Protein AF-A0A7X6A882-F1 (afdb_monomer)

Mean predicted aligned error: 4.43 Å

Radius of gyration: 14.75 Å; Cα contacts (8 Å, |Δi|>4): 75; chains: 1; bounding box: 36×17×43 Å

Secondary structure (DSSP, 8-state):
-HHHHHHHHHHHHHSTT-HHHHHHHHHHHHHHHHHHHHHHTGGGSS-TTHHHHHHHHHHHHHHHHHHHHHT--PPP---

pLDDT: mean 92.42, std 10.25, range [55.75, 98.75]

Structure (mmCIF, N/CA/C/O backbone):
data_AF-A0A7X6A882-F1
#
_entry.id   AF-A0A7X6A882-F1
#
loop_
_atom_site.group_PDB
_atom_site.id
_atom_site.type_symbol
_atom_site.label_atom_id
_atom_site.label_alt_id
_atom_site.label_comp_id
_atom_site.label_asym_id
_atom_site.label_entity_id
_atom_site.label_seq_id
_atom_site.pdbx_PDB_ins_code
_atom_site.Cartn_x
_atom_site.Cartn_y
_atom_site.Cartn_z
_atom_site.occupancy
_atom_site.B_iso_or_equiv
_atom_site.auth_seq_id
_atom_site.auth_comp_id
_atom_site.auth_asym_id
_atom_site.auth_atom_id
_atom_site.pdbx_PDB_model_num
ATOM 1 N N . PHE A 1 1 ? 7.826 -6.573 -1.146 1.00 77.88 1 PHE A N 1
ATOM 2 C CA . PHE A 1 1 ? 7.165 -7.490 -0.187 1.00 77.88 1 PHE A CA 1
ATOM 3 C C . PHE A 1 1 ? 7.258 -7.031 1.268 1.00 77.88 1 PHE A C 1
ATOM 5 O O . PHE A 1 1 ? 6.217 -6.702 1.819 1.00 77.88 1 PHE A O 1
ATOM 12 N N . GLN A 1 2 ? 8.446 -6.943 1.888 1.00 97.50 2 GLN A N 1
ATOM 13 C CA . GLN A 1 2 ? 8.555 -6.623 3.327 1.00 97.50 2 GLN A CA 1
ATOM 14 C C . GLN A 1 2 ? 7.953 -5.269 3.722 1.00 97.50 2 GLN A C 1
ATOM 16 O O . GLN A 1 2 ? 7.246 -5.188 4.719 1.00 97.50 2 GLN A O 1
ATOM 21 N N . ILE A 1 3 ? 8.156 -4.228 2.906 1.00 98.00 3 ILE A N 1
ATOM 22 C CA . ILE A 1 3 ? 7.581 -2.901 3.170 1.00 98.00 3 ILE A CA 1
ATOM 23 C C . ILE A 1 3 ? 6.049 -2.967 3.231 1.00 98.00 3 ILE A C 1
ATOM 25 O O . ILE A 1 3 ? 5.464 -2.464 4.177 1.00 98.00 3 ILE A O 1
ATOM 29 N N . GLY A 1 4 ? 5.397 -3.654 2.288 1.00 98.25 4 GLY A N 1
ATOM 30 C CA . GLY A 1 4 ? 3.938 -3.796 2.297 1.00 98.25 4 GLY A CA 1
ATOM 31 C C . GLY A 1 4 ? 3.404 -4.578 3.498 1.00 98.25 4 GLY A C 1
ATOM 32 O O . GLY A 1 4 ? 2.400 -4.182 4.083 1.00 98.25 4 GLY A O 1
ATOM 33 N N . ILE A 1 5 ? 4.099 -5.647 3.907 1.00 98.12 5 ILE A N 1
ATOM 34 C CA . ILE A 1 5 ? 3.762 -6.398 5.129 1.00 98.12 5 ILE A CA 1
ATOM 35 C C . ILE A 1 5 ? 3.903 -5.488 6.355 1.00 98.12 5 ILE A C 1
ATOM 37 O O . ILE A 1 5 ? 2.993 -5.418 7.177 1.00 98.12 5 ILE A O 1
ATOM 41 N N . GLY A 1 6 ? 5.008 -4.745 6.451 1.00 98.44 6 GLY A N 1
ATOM 42 C CA . GLY A 1 6 ? 5.237 -3.770 7.516 1.00 98.44 6 GLY A CA 1
ATOM 43 C C . GLY A 1 6 ? 4.148 -2.697 7.567 1.00 98.44 6 GLY A C 1
ATOM 44 O O . GLY A 1 6 ? 3.609 -2.429 8.637 1.00 98.44 6 GLY A O 1
ATOM 45 N N . THR A 1 7 ? 3.753 -2.144 6.419 1.00 98.56 7 THR A N 1
ATOM 46 C CA . THR A 1 7 ? 2.657 -1.171 6.332 1.00 98.56 7 THR A CA 1
ATOM 47 C C . THR A 1 7 ? 1.330 -1.769 6.789 1.00 98.56 7 THR A C 1
ATOM 49 O O . THR A 1 7 ? 0.633 -1.136 7.578 1.00 98.56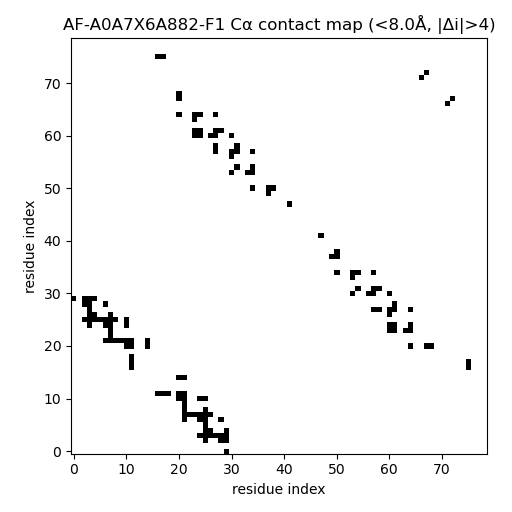 7 THR A O 1
ATOM 52 N N . ALA A 1 8 ? 0.994 -2.994 6.366 1.00 98.44 8 ALA A N 1
ATOM 53 C CA . ALA A 1 8 ? -0.215 -3.674 6.832 1.00 98.44 8 ALA A CA 1
ATOM 54 C C . ALA A 1 8 ? -0.215 -3.846 8.358 1.00 98.44 8 ALA A C 1
ATOM 56 O O . ALA A 1 8 ? -1.221 -3.570 9.006 1.00 98.44 8 ALA A O 1
ATOM 57 N N . LEU A 1 9 ? 0.917 -4.252 8.942 1.00 98.19 9 LEU A N 1
ATOM 58 C CA . LEU A 1 9 ? 1.052 -4.407 10.392 1.00 98.19 9 LEU A CA 1
ATOM 59 C C . LEU A 1 9 ? 0.884 -3.072 11.123 1.00 98.19 9 LEU A C 1
ATOM 61 O O . LEU A 1 9 ? 0.100 -2.989 12.064 1.00 98.19 9 LEU A O 1
ATOM 65 N N . VAL A 1 10 ? 1.558 -2.012 10.671 1.00 98.38 10 VAL A N 1
ATOM 66 C CA . VAL A 1 10 ? 1.417 -0.670 11.258 1.00 98.38 10 VAL A CA 1
ATOM 67 C C . VAL A 1 10 ? -0.035 -0.197 11.181 1.00 98.38 10 VAL A C 1
ATOM 69 O O . VAL A 1 10 ? -0.580 0.290 12.169 1.00 98.38 10 VAL A O 1
ATOM 72 N N . PHE A 1 11 ? -0.701 -0.387 10.044 1.00 97.44 11 PHE A N 1
ATOM 73 C CA . PHE A 1 11 ? -2.093 0.026 9.873 1.00 97.44 11 PHE A CA 1
ATOM 74 C C . PHE A 1 11 ? -3.059 -0.799 10.725 1.00 97.44 11 PHE A C 1
ATOM 76 O O . PHE A 1 11 ? -4.004 -0.234 11.269 1.00 97.44 11 PHE A O 1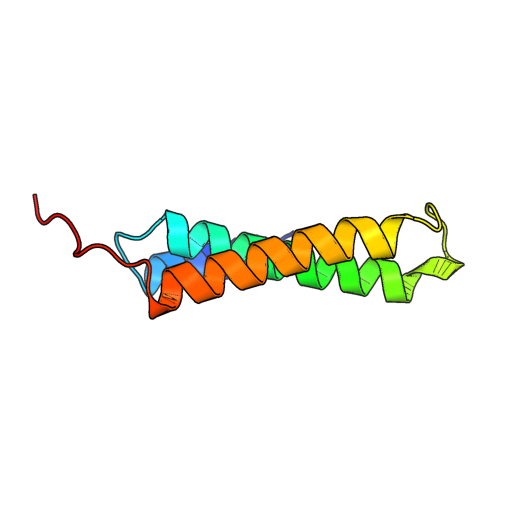
ATOM 83 N N . ALA A 1 12 ? -2.798 -2.093 10.917 1.00 96.75 12 ALA A N 1
ATOM 84 C CA . ALA A 1 12 ? -3.566 -2.929 11.838 1.00 96.75 12 ALA A CA 1
ATOM 85 C C . ALA A 1 12 ? -3.426 -2.469 13.301 1.00 96.75 12 ALA A C 1
ATOM 87 O O . ALA A 1 12 ? -4.381 -2.578 14.070 1.00 96.75 12 ALA A O 1
ATOM 88 N N . LEU A 1 13 ? -2.264 -1.925 13.684 1.00 96.81 13 LEU A N 1
ATOM 89 C CA . LEU A 1 13 ? -2.042 -1.354 15.016 1.00 96.81 13 LEU A CA 1
ATOM 90 C C . LEU A 1 13 ? -2.723 0.011 15.195 1.00 96.81 13 LEU A C 1
ATOM 92 O O . LEU A 1 13 ? -3.244 0.280 16.275 1.00 96.81 13 LEU A O 1
ATOM 96 N N . ILE A 1 14 ? -2.729 0.858 14.159 1.00 95.88 14 ILE A N 1
ATOM 97 C CA . ILE A 1 14 ? -3.352 2.194 14.195 1.00 95.88 14 ILE A CA 1
ATOM 98 C C . ILE A 1 14 ? -4.883 2.093 14.151 1.00 95.88 14 ILE A C 1
ATOM 100 O O . ILE A 1 14 ? -5.576 2.752 14.924 1.00 95.88 14 ILE A O 1
ATOM 104 N N . TRP A 1 15 ? -5.425 1.267 13.255 1.00 92.31 15 TRP A N 1
ATOM 105 C CA . TRP A 1 15 ? -6.863 1.097 13.038 1.00 92.31 15 TRP A CA 1
ATOM 106 C C . TRP A 1 15 ? -7.325 -0.284 13.491 1.00 92.31 15 TRP A C 1
ATOM 108 O O . TRP A 1 15 ? -7.816 -1.095 12.704 1.00 92.31 15 TRP A O 1
ATOM 118 N N . GLN A 1 16 ? -7.165 -0.540 14.789 1.00 89.25 16 GLN A N 1
ATOM 119 C CA . GLN A 1 16 ? -7.585 -1.791 15.415 1.00 89.25 16 GLN A CA 1
ATOM 120 C C . GLN A 1 16 ? -9.048 -2.115 15.071 1.00 89.25 16 GLN A C 1
ATOM 122 O O . GLN A 1 16 ? -9.932 -1.266 15.194 1.00 89.25 16 GLN A O 1
ATOM 127 N N . GLY A 1 17 ? -9.292 -3.347 14.619 1.00 86.31 17 GLY A N 1
ATOM 128 C CA . GLY A 1 17 ? -10.615 -3.817 14.193 1.00 86.31 17 GLY A CA 1
ATOM 129 C C . GLY A 1 17 ? -10.936 -3.618 12.706 1.00 86.31 17 GLY A C 1
ATOM 130 O O . GLY A 1 17 ? -11.945 -4.145 12.246 1.00 86.31 17 GLY A O 1
ATOM 131 N N . ASP A 1 18 ? -10.081 -2.940 11.930 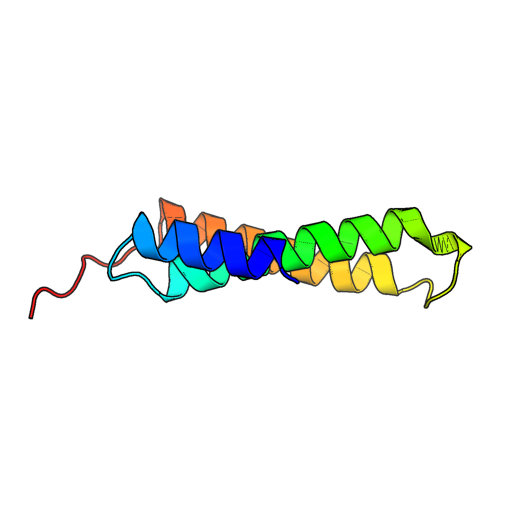1.00 92.12 18 ASP A N 1
ATOM 132 C CA . ASP A 1 18 ? -10.263 -2.750 10.484 1.00 92.12 18 ASP A CA 1
ATOM 133 C C . ASP A 1 18 ? -9.181 -3.480 9.670 1.00 92.12 18 ASP A C 1
ATOM 135 O O . ASP A 1 18 ? -8.312 -2.882 9.031 1.00 92.12 18 ASP A O 1
ATOM 139 N N . ALA A 1 19 ? -9.227 -4.816 9.705 1.00 94.88 19 ALA A N 1
ATOM 140 C CA . ALA A 1 19 ? -8.263 -5.665 8.998 1.00 94.88 19 ALA A CA 1
ATOM 141 C C . ALA A 1 19 ? -8.273 -5.438 7.475 1.00 94.88 19 ALA A C 1
ATOM 143 O O . ALA A 1 19 ? -7.240 -5.578 6.821 1.00 94.88 19 ALA A O 1
ATOM 144 N N . VAL A 1 20 ? -9.422 -5.050 6.910 1.00 96.12 20 VAL A N 1
ATOM 145 C CA . VAL A 1 20 ? -9.560 -4.754 5.479 1.00 96.12 20 VAL A CA 1
ATOM 146 C C . VAL A 1 20 ? -8.817 -3.469 5.123 1.00 96.12 20 VAL A C 1
ATOM 148 O O . VAL A 1 20 ? -8.054 -3.473 4.161 1.00 96.12 20 VAL A O 1
ATOM 151 N N . LEU A 1 21 ? -8.965 -2.393 5.906 1.00 96.12 21 LEU A N 1
ATOM 152 C CA . LEU A 1 21 ? -8.203 -1.156 5.695 1.00 96.12 21 LEU A CA 1
ATOM 153 C C . LEU A 1 21 ? -6.690 -1.404 5.795 1.00 96.12 21 LEU A C 1
ATOM 155 O O . LEU A 1 21 ? -5.928 -0.909 4.963 1.00 96.12 21 LEU A O 1
ATOM 159 N N . ALA A 1 22 ? -6.261 -2.212 6.768 1.00 97.38 22 ALA A N 1
ATOM 160 C CA . ALA A 1 22 ? -4.859 -2.582 6.934 1.00 97.38 22 ALA A CA 1
ATOM 161 C C . ALA A 1 22 ? -4.312 -3.375 5.733 1.00 97.38 22 ALA A C 1
ATOM 163 O O . ALA A 1 22 ? -3.255 -3.038 5.196 1.00 97.38 22 ALA A O 1
ATOM 164 N N . ALA A 1 23 ? -5.051 -4.388 5.270 1.00 97.88 23 ALA A N 1
ATOM 165 C CA . ALA A 1 23 ? -4.675 -5.191 4.109 1.00 97.88 23 ALA A CA 1
ATOM 166 C C . ALA A 1 23 ? -4.637 -4.360 2.819 1.00 97.88 23 ALA A C 1
ATOM 168 O O . ALA A 1 23 ? -3.685 -4.473 2.047 1.00 97.88 23 ALA A O 1
ATOM 169 N N . LEU A 1 24 ? -5.631 -3.490 2.608 1.00 98.19 24 LEU A N 1
ATOM 170 C CA . LEU A 1 24 ? -5.676 -2.580 1.463 1.00 98.19 24 LEU A CA 1
ATOM 171 C C . LEU A 1 24 ? -4.489 -1.620 1.465 1.00 98.19 24 LEU A C 1
ATOM 173 O O . LEU A 1 24 ? -3.856 -1.446 0.430 1.00 98.19 24 LEU A O 1
ATOM 177 N N . GLY A 1 25 ? -4.147 -1.040 2.615 1.00 98.25 25 GLY A N 1
ATOM 178 C CA . GLY A 1 25 ? -3.007 -0.135 2.718 1.00 98.25 25 GLY A CA 1
ATOM 179 C C . GLY A 1 25 ? -1.675 -0.833 2.453 1.00 98.25 25 GLY A C 1
ATOM 180 O O . GLY A 1 25 ? -0.895 -0.373 1.622 1.00 98.25 25 GLY A O 1
ATOM 181 N N . GLY A 1 26 ? -1.434 -1.987 3.082 1.00 98.44 26 GLY A N 1
ATOM 182 C CA . GLY A 1 26 ? -0.219 -2.763 2.823 1.00 98.44 26 GLY A CA 1
ATOM 183 C C . GLY A 1 26 ? -0.116 -3.265 1.382 1.00 98.44 26 GL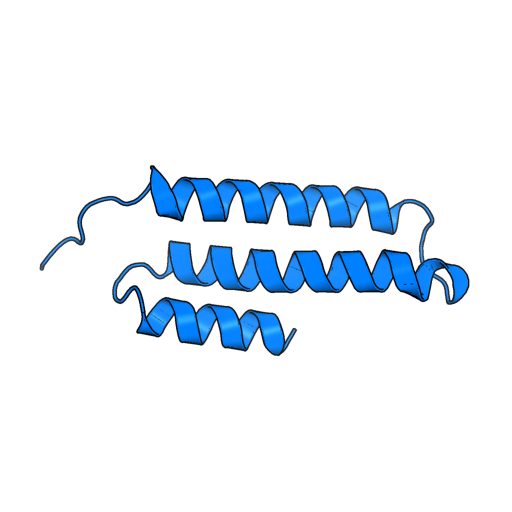Y A C 1
ATOM 184 O O . GLY A 1 26 ? 0.955 -3.190 0.777 1.00 98.44 26 GLY A O 1
ATOM 185 N N . GLY A 1 27 ? -1.232 -3.721 0.807 1.00 98.44 27 GLY A N 1
ATOM 186 C CA . GLY A 1 27 ? -1.327 -4.138 -0.590 1.00 98.44 27 GLY A CA 1
ATOM 187 C C . GLY A 1 27 ? -1.074 -2.986 -1.561 1.00 98.44 27 GLY A C 1
ATOM 188 O O . GLY A 1 27 ? -0.259 -3.131 -2.468 1.00 98.44 27 GLY A O 1
ATOM 189 N N . ALA A 1 28 ? -1.693 -1.823 -1.338 1.00 98.50 28 ALA A N 1
ATOM 190 C CA . ALA A 1 28 ? -1.476 -0.622 -2.141 1.00 98.50 28 ALA A CA 1
ATOM 191 C C . ALA A 1 28 ? -0.008 -0.176 -2.100 1.00 98.50 28 ALA A C 1
ATOM 193 O O . ALA A 1 28 ? 0.584 0.091 -3.146 1.00 98.50 28 ALA A O 1
ATOM 194 N N . THR A 1 29 ? 0.618 -0.160 -0.917 1.00 98.69 29 THR A N 1
ATOM 195 C CA . THR A 1 29 ? 2.048 0.151 -0.779 1.00 98.69 29 THR A CA 1
ATOM 196 C C . THR A 1 29 ? 2.929 -0.866 -1.504 1.00 98.69 29 THR A C 1
ATOM 198 O O . THR A 1 29 ? 3.820 -0.470 -2.254 1.00 98.69 29 THR A O 1
ATOM 201 N N . ALA A 1 30 ? 2.682 -2.169 -1.327 1.00 98.50 30 ALA A N 1
ATOM 202 C CA . ALA A 1 30 ? 3.444 -3.213 -2.010 1.00 98.50 30 ALA A CA 1
ATOM 203 C C . ALA A 1 30 ? 3.339 -3.098 -3.535 1.00 98.50 30 ALA A C 1
ATOM 205 O O . ALA A 1 30 ? 4.366 -3.109 -4.208 1.00 98.50 30 ALA A O 1
ATOM 206 N N . ALA A 1 31 ? 2.116 -2.970 -4.056 1.00 98.25 31 ALA A N 1
ATOM 207 C CA . ALA A 1 31 ? 1.844 -2.897 -5.486 1.00 98.25 31 ALA A CA 1
ATOM 208 C C . ALA A 1 31 ? 2.437 -1.633 -6.114 1.00 98.25 31 ALA A C 1
ATOM 210 O O . ALA A 1 31 ? 3.028 -1.712 -7.183 1.00 98.25 31 ALA A O 1
ATOM 211 N N . THR A 1 32 ? 2.350 -0.488 -5.430 1.00 98.44 32 THR A N 1
ATOM 212 C CA . THR A 1 32 ? 2.931 0.774 -5.917 1.00 98.44 32 THR A CA 1
ATOM 213 C C . THR A 1 32 ? 4.448 0.677 -6.013 1.00 98.44 32 THR A C 1
ATOM 215 O O . THR A 1 32 ? 5.021 1.017 -7.041 1.00 98.44 32 THR A O 1
ATOM 218 N N . LEU A 1 33 ? 5.113 0.170 -4.970 1.00 98.12 33 LEU A N 1
ATOM 219 C CA . LEU A 1 33 ? 6.568 0.007 -4.992 1.00 98.12 33 LEU A CA 1
ATOM 220 C C . LEU A 1 33 ? 7.011 -1.026 -6.029 1.00 98.12 33 LEU A C 1
ATOM 222 O O . LEU A 1 33 ? 8.014 -0.822 -6.701 1.00 98.12 33 LEU A O 1
ATOM 226 N N . HIS A 1 34 ? 6.261 -2.118 -6.184 1.00 96.94 34 HIS A N 1
ATOM 227 C CA . HIS A 1 34 ? 6.538 -3.123 -7.209 1.00 96.94 34 HIS A CA 1
ATOM 228 C C . HIS A 1 34 ? 6.382 -2.535 -8.617 1.00 96.94 34 H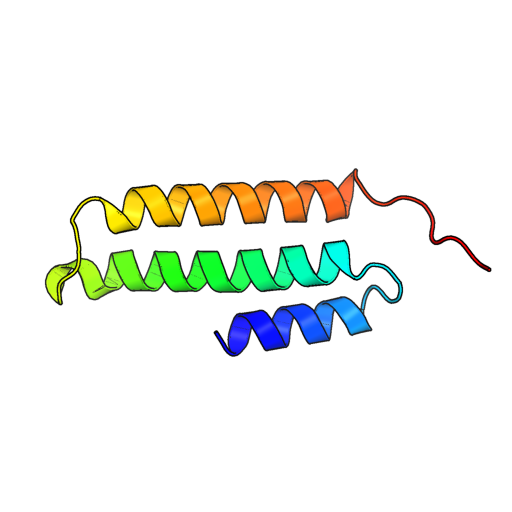IS A C 1
ATOM 230 O O . HIS A 1 34 ? 7.258 -2.720 -9.456 1.00 96.94 34 HIS A O 1
ATOM 236 N N . TRP A 1 35 ? 5.331 -1.756 -8.859 1.00 97.31 35 TRP A N 1
ATOM 237 C CA . TRP A 1 35 ? 5.153 -1.038 -10.117 1.00 97.31 35 TRP A CA 1
ATOM 238 C C . TRP A 1 35 ? 6.305 -0.062 -10.403 1.00 97.31 35 TRP A C 1
ATOM 240 O O . TRP A 1 35 ? 6.851 -0.082 -11.502 1.00 97.31 35 TRP A O 1
ATOM 250 N N . VAL A 1 36 ? 6.727 0.731 -9.411 1.00 96.75 36 VAL A N 1
ATOM 251 C CA . VAL A 1 36 ? 7.870 1.652 -9.548 1.00 96.75 36 VAL A CA 1
ATOM 252 C C . VAL A 1 36 ? 9.152 0.905 -9.909 1.00 96.75 36 VAL A C 1
ATOM 254 O O . VAL A 1 36 ? 9.880 1.360 -10.783 1.00 96.75 36 VAL A O 1
ATOM 257 N N . VAL A 1 37 ? 9.411 -0.249 -9.290 1.00 94.94 37 VAL A N 1
ATOM 258 C CA . VAL A 1 37 ? 10.563 -1.094 -9.644 1.00 94.94 37 VAL A CA 1
ATOM 259 C C . VAL A 1 37 ? 10.488 -1.545 -11.104 1.00 94.94 37 VAL A C 1
ATOM 261 O O . VAL A 1 37 ? 11.489 -1.465 -11.798 1.00 94.94 37 VAL A O 1
ATOM 264 N N . HIS A 1 38 ? 9.314 -1.938 -11.609 1.00 94.69 38 HIS A N 1
ATOM 265 C CA . HIS A 1 38 ? 9.169 -2.320 -13.021 1.00 94.69 38 HIS A CA 1
ATOM 266 C C . HIS A 1 38 ? 9.376 -1.171 -14.006 1.00 94.69 38 HIS A C 1
ATOM 268 O O . HIS A 1 38 ? 9.812 -1.423 -15.122 1.00 94.69 38 HIS A O 1
ATOM 274 N N . ILE A 1 39 ? 9.065 0.067 -13.617 1.00 95.31 39 ILE A N 1
ATOM 275 C CA . ILE A 1 39 ? 9.409 1.242 -14.428 1.00 95.31 39 ILE A CA 1
ATOM 276 C C . ILE A 1 39 ? 10.922 1.467 -14.411 1.00 95.31 39 ILE A C 1
ATOM 278 O O . ILE A 1 39 ? 11.511 1.796 -15.434 1.00 95.31 39 ILE A O 1
ATOM 282 N N . TRP A 1 40 ? 11.550 1.330 -13.243 1.00 95.31 40 TRP A N 1
ATOM 283 C CA . TRP A 1 40 ? 12.971 1.630 -13.084 1.00 95.31 40 TRP A CA 1
ATOM 284 C C . TRP A 1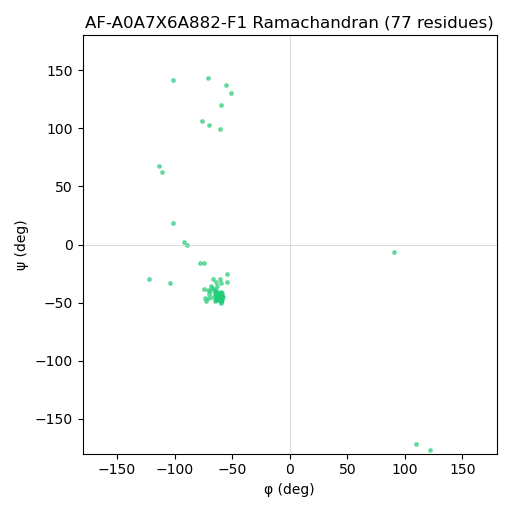 40 ? 13.865 0.602 -13.774 1.00 95.31 40 TRP A C 1
ATOM 286 O O . TRP A 1 40 ? 14.859 0.971 -14.393 1.00 95.31 40 TRP A O 1
ATOM 296 N N . ASP A 1 41 ? 13.482 -0.670 -13.688 1.00 94.06 41 ASP A N 1
ATOM 297 C CA . ASP A 1 41 ? 14.284 -1.793 -14.156 1.00 94.06 41 ASP A CA 1
ATOM 298 C C . ASP A 1 41 ? 13.811 -2.336 -15.518 1.00 94.06 41 ASP A C 1
ATOM 300 O O . ASP A 1 41 ? 14.159 -3.457 -15.887 1.00 94.06 41 ASP A O 1
ATOM 304 N N . GLU A 1 42 ? 13.029 -1.560 -16.280 1.00 90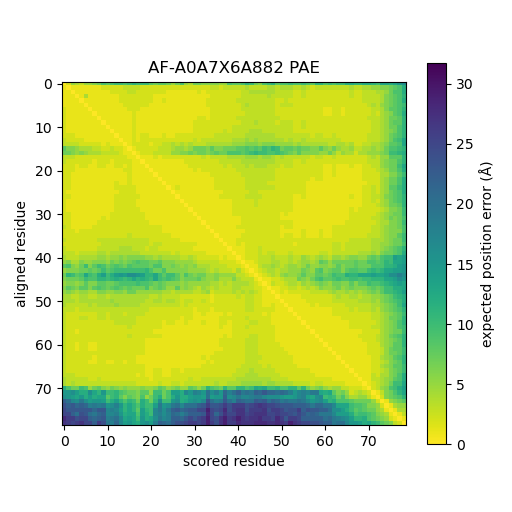.38 42 GLU A N 1
ATOM 305 C CA . GLU A 1 42 ? 12.457 -1.977 -17.574 1.00 90.38 42 GLU A CA 1
ATOM 306 C C . GLU A 1 42 ? 13.536 -2.469 -18.561 1.00 90.38 42 GLU A C 1
ATOM 308 O O . GLU A 1 42 ? 13.322 -3.410 -19.326 1.00 90.38 42 GLU A O 1
ATOM 313 N N . GLU A 1 43 ? 14.741 -1.898 -18.491 1.00 91.44 43 GLU A N 1
ATOM 314 C CA . GLU A 1 43 ? 15.888 -2.279 -19.323 1.00 91.44 43 GLU A CA 1
ATOM 315 C C . GLU A 1 43 ? 16.556 -3.613 -18.932 1.00 91.44 43 GLU A C 1
ATOM 317 O O . GLU A 1 43 ? 17.291 -4.191 -19.735 1.00 91.44 43 GLU A O 1
ATOM 322 N N . PHE A 1 44 ? 16.293 -4.141 -17.731 1.00 90.00 44 PHE A N 1
ATOM 323 C CA . PHE A 1 44 ? 16.880 -5.393 -17.233 1.00 90.00 44 PHE A CA 1
ATOM 324 C C . PHE A 1 44 ? 16.024 -6.634 -17.543 1.00 90.00 44 PHE A C 1
ATOM 326 O O . PHE A 1 44 ? 16.398 -7.754 -17.177 1.00 90.00 44 PHE A O 1
ATOM 333 N N . GLY A 1 45 ? 14.905 -6.456 -18.254 1.00 88.12 45 GLY A N 1
ATOM 334 C CA . GLY A 1 45 ? 14.029 -7.520 -18.742 1.00 88.12 45 GLY A CA 1
ATOM 335 C C . GLY A 1 45 ? 12.584 -7.400 -18.250 1.00 88.12 45 GLY A C 1
ATOM 336 O O . GLY A 1 45 ? 12.207 -6.462 -17.560 1.00 88.12 45 GLY A O 1
ATOM 337 N N . GLY A 1 46 ? 11.758 -8.384 -18.611 1.00 86.94 46 GLY A N 1
ATOM 338 C CA . GLY A 1 46 ? 10.307 -8.348 -18.391 1.00 86.94 46 GLY A CA 1
ATOM 339 C C . GLY A 1 46 ? 9.541 -8.183 -19.702 1.00 86.94 46 GLY A C 1
ATOM 340 O O . GLY A 1 46 ? 10.111 -8.319 -20.786 1.00 86.94 46 GLY A O 1
ATOM 341 N N . ARG A 1 47 ? 8.227 -7.965 -19.620 1.00 89.75 47 ARG A N 1
ATOM 342 C CA . ARG A 1 47 ? 7.389 -7.670 -20.791 1.00 89.75 47 ARG A CA 1
ATOM 343 C C . ARG A 1 47 ? 7.116 -6.171 -20.830 1.00 89.75 47 ARG A C 1
ATOM 345 O O . ARG A 1 47 ? 6.781 -5.591 -19.805 1.00 89.75 47 ARG A O 1
ATOM 352 N N . GLU A 1 48 ? 7.103 -5.581 -22.023 1.00 90.56 48 GLU A N 1
ATOM 353 C CA . GLU A 1 48 ? 6.732 -4.164 -22.231 1.00 90.56 48 GLU A CA 1
ATOM 354 C C . GLU A 1 48 ? 5.348 -3.813 -21.647 1.00 90.56 48 GLU A C 1
ATOM 356 O O . GLU A 1 48 ? 5.065 -2.673 -21.296 1.00 90.56 48 GLU A O 1
ATOM 361 N N . ALA A 1 49 ? 4.460 -4.804 -21.515 1.00 92.75 49 ALA A N 1
ATOM 362 C CA . ALA A 1 49 ? 3.130 -4.622 -20.941 1.00 92.75 49 ALA A CA 1
ATOM 363 C C . ALA A 1 49 ? 3.110 -4.540 -19.397 1.00 92.75 49 ALA A C 1
ATOM 365 O O . ALA A 1 49 ? 2.096 -4.121 -18.829 1.00 92.75 49 ALA A O 1
ATOM 366 N N . ASP A 1 50 ? 4.183 -4.947 -18.711 1.00 92.62 50 ASP A N 1
ATOM 367 C CA . ASP A 1 50 ? 4.201 -5.111 -17.253 1.00 92.62 50 ASP A CA 1
ATOM 368 C C . ASP A 1 50 ? 3.973 -3.784 -16.500 1.00 92.62 50 ASP A C 1
ATOM 370 O O . ASP A 1 50 ? 3.107 -3.763 -15.616 1.00 92.62 50 ASP A O 1
ATOM 374 N N . PRO A 1 51 ? 4.619 -2.647 -16.852 1.00 93.94 51 PRO A N 1
ATOM 375 C CA . PRO A 1 51 ? 4.374 -1.373 -16.173 1.00 93.94 51 PRO A CA 1
ATOM 376 C C . PRO A 1 51 ? 2.918 -0.906 -16.273 1.00 93.94 51 PRO A C 1
ATOM 378 O O . PRO A 1 51 ? 2.387 -0.321 -15.330 1.00 93.94 51 PRO A O 1
ATOM 381 N N . TYR A 1 52 ? 2.232 -1.191 -17.380 1.00 95.44 52 TYR A N 1
ATOM 382 C CA . TYR A 1 52 ? 0.836 -0.789 -17.562 1.00 95.44 52 TYR A CA 1
ATOM 383 C C . TYR A 1 52 ? -0.113 -1.626 -16.705 1.00 95.44 52 TYR A C 1
ATOM 385 O O . TYR A 1 52 ? -0.965 -1.079 -15.999 1.00 95.44 52 TYR A O 1
ATOM 393 N N . LEU A 1 53 ? 0.039 -2.953 -16.738 1.00 96.75 53 LEU A N 1
ATOM 394 C CA . LEU A 1 53 ? -0.829 -3.855 -15.983 1.00 96.75 53 LEU A CA 1
ATOM 395 C C . LEU A 1 53 ? -0.625 -3.691 -14.473 1.00 96.75 53 LEU A C 1
ATOM 397 O O . LEU A 1 53 ? -1.596 -3.580 -13.722 1.00 96.75 53 LEU A O 1
ATOM 401 N N . LEU A 1 54 ? 0.630 -3.635 -14.026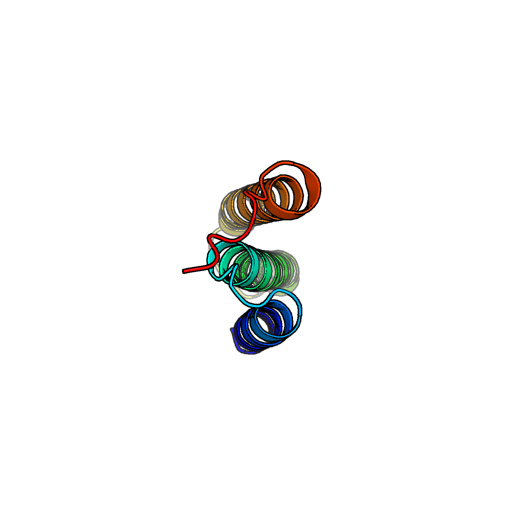 1.00 96.62 54 LEU A N 1
ATOM 402 C CA . LEU A 1 54 ? 0.958 -3.444 -12.615 1.00 96.62 54 LEU A CA 1
ATOM 403 C C . LEU A 1 54 ? 0.554 -2.053 -12.126 1.00 96.62 54 LEU A C 1
ATOM 405 O O . LEU A 1 54 ? 0.032 -1.930 -11.018 1.00 96.62 54 LEU A O 1
ATOM 409 N N . GLY A 1 55 ? 0.709 -1.026 -12.966 1.00 97.19 55 GLY A N 1
ATOM 410 C CA . GLY A 1 55 ? 0.248 0.327 -12.669 1.00 97.19 55 GLY A CA 1
ATOM 411 C C . GLY A 1 55 ? -1.265 0.396 -12.470 1.00 97.19 55 GLY A C 1
ATOM 412 O O . GLY A 1 55 ? -1.729 1.003 -11.507 1.00 97.19 55 GLY A O 1
ATOM 413 N N . LEU A 1 56 ? -2.045 -0.292 -13.311 1.00 98.44 56 LEU A N 1
ATOM 414 C CA . LEU A 1 56 ? -3.498 -0.381 -13.148 1.00 98.44 56 LEU A CA 1
ATOM 415 C C . LEU A 1 56 ? -3.886 -1.061 -11.825 1.00 98.44 56 LEU A C 1
ATOM 417 O O . LEU A 1 56 ? -4.759 -0.567 -11.112 1.00 98.44 56 LEU A O 1
ATOM 421 N N . ILE A 1 57 ? -3.222 -2.165 -11.470 1.00 98.19 57 ILE A N 1
ATOM 422 C CA . ILE A 1 57 ? -3.464 -2.870 -10.202 1.00 98.19 57 ILE A CA 1
ATOM 423 C C . ILE A 1 57 ? -3.117 -1.972 -9.007 1.00 98.19 57 ILE A C 1
ATOM 425 O O . ILE A 1 57 ? -3.910 -1.864 -8.068 1.00 98.19 57 ILE A O 1
ATOM 429 N N . ALA A 1 58 ? -1.964 -1.298 -9.046 1.00 98.44 58 ALA A N 1
ATOM 430 C CA . ALA A 1 58 ? -1.547 -0.364 -8.004 1.00 98.44 58 ALA A CA 1
ATOM 431 C C . ALA A 1 58 ? -2.554 0.785 -7.849 1.00 98.44 58 ALA A C 1
ATOM 433 O O . ALA A 1 58 ? -2.981 1.079 -6.732 1.00 98.44 58 ALA A O 1
ATOM 434 N N . LEU A 1 59 ? -3.000 1.373 -8.963 1.00 98.56 59 LEU A N 1
ATOM 435 C CA . LEU A 1 59 ? -3.991 2.445 -8.972 1.00 98.56 59 LEU A CA 1
ATOM 436 C C . LEU A 1 59 ? -5.312 1.999 -8.336 1.00 98.56 59 LEU A C 1
ATOM 438 O O . LEU A 1 59 ? -5.832 2.695 -7.468 1.00 98.56 59 LEU A O 1
ATOM 442 N N . ILE A 1 60 ? -5.835 0.830 -8.717 1.00 98.75 60 ILE A N 1
ATOM 443 C CA . ILE A 1 60 ? -7.074 0.289 -8.140 1.00 98.75 60 ILE A CA 1
ATOM 444 C C . ILE A 1 60 ? -6.926 0.107 -6.626 1.00 98.75 60 ILE A C 1
ATOM 446 O O . ILE A 1 60 ? -7.789 0.551 -5.871 1.00 98.75 60 ILE A O 1
ATOM 450 N N . LEU A 1 61 ? -5.828 -0.497 -6.164 1.00 98.50 61 LEU A N 1
ATOM 451 C CA . LEU A 1 61 ? -5.600 -0.713 -4.733 1.00 98.50 61 LEU A CA 1
ATOM 452 C C . LEU A 1 61 ? -5.492 0.601 -3.958 1.00 98.50 61 LEU A C 1
ATOM 454 O O . LEU A 1 61 ? -6.080 0.714 -2.883 1.00 98.50 61 LEU A O 1
ATOM 458 N N . VAL A 1 62 ? -4.799 1.604 -4.504 1.00 98.69 62 VAL A N 1
ATOM 459 C CA . VAL A 1 62 ? -4.710 2.939 -3.896 1.00 98.69 62 VAL A CA 1
ATOM 460 C C . VAL A 1 62 ? -6.089 3.587 -3.814 1.00 98.69 62 VAL A C 1
ATOM 462 O O . VAL A 1 62 ? -6.465 4.072 -2.748 1.00 98.69 62 VAL A O 1
ATOM 465 N N . LEU A 1 63 ? -6.872 3.559 -4.895 1.00 98.50 63 LEU A N 1
ATOM 466 C CA . LEU A 1 63 ? -8.214 4.143 -4.916 1.00 98.50 63 LEU A CA 1
ATOM 467 C C . LEU A 1 63 ? -9.144 3.468 -3.904 1.00 98.50 63 LEU A C 1
ATOM 469 O O . LEU A 1 63 ? -9.848 4.158 -3.169 1.00 98.50 63 LEU A O 1
ATOM 473 N N . VAL A 1 64 ? -9.123 2.136 -3.817 1.00 98.19 64 VAL A N 1
ATOM 474 C CA . VAL A 1 64 ? -9.952 1.384 -2.862 1.00 98.19 64 VAL A CA 1
ATOM 475 C C . VAL A 1 64 ? -9.488 1.612 -1.422 1.00 98.19 64 VAL A C 1
ATOM 477 O O . VAL A 1 64 ? -10.327 1.784 -0.538 1.00 98.19 64 VAL A O 1
ATOM 480 N N . PHE A 1 65 ? -8.176 1.672 -1.171 1.00 97.62 65 PHE A N 1
ATOM 481 C CA . PHE A 1 65 ? -7.633 2.028 0.141 1.00 97.62 65 PHE A CA 1
ATOM 482 C C . PHE A 1 65 ? -8.092 3.425 0.577 1.00 97.62 65 PHE A C 1
ATOM 484 O O . PHE A 1 65 ? -8.635 3.575 1.669 1.00 97.62 65 PHE A O 1
ATOM 491 N N . VAL A 1 66 ? -7.940 4.429 -0.292 1.00 97.69 66 VAL A N 1
ATOM 492 C CA . VAL A 1 66 ? -8.371 5.813 -0.039 1.00 97.69 66 VAL A CA 1
ATOM 493 C C . VAL A 1 66 ? -9.882 5.879 0.185 1.00 97.69 66 VAL A C 1
ATOM 495 O O . VAL A 1 66 ? -10.339 6.497 1.145 1.00 97.69 66 VAL A O 1
ATOM 498 N N . TRP A 1 67 ? -10.671 5.195 -0.643 1.00 97.12 67 TRP A N 1
ATOM 499 C CA . TRP A 1 67 ? -12.119 5.122 -0.464 1.00 97.12 67 TRP A CA 1
ATOM 500 C C . TRP A 1 67 ? -12.494 4.513 0.892 1.00 97.12 67 TRP A C 1
ATOM 502 O O . TRP A 1 67 ? -13.281 5.110 1.630 1.00 97.12 67 TRP A O 1
ATOM 512 N N . ARG A 1 68 ? -11.898 3.374 1.275 1.00 94.62 68 ARG A N 1
ATOM 513 C CA . ARG A 1 68 ? -12.146 2.748 2.583 1.00 94.62 68 ARG A CA 1
ATOM 514 C C . ARG A 1 68 ? -11.692 3.650 3.727 1.00 94.62 68 ARG A C 1
ATOM 516 O O . ARG A 1 68 ? -12.376 3.676 4.739 1.00 94.62 68 ARG A O 1
ATOM 523 N N . LEU A 1 69 ? -10.600 4.399 3.570 1.00 94.00 69 LEU A N 1
ATOM 524 C CA . LEU A 1 69 ? -10.075 5.304 4.593 1.00 94.00 69 LEU A CA 1
ATOM 525 C C . LEU A 1 69 ? -11.032 6.464 4.907 1.00 94.00 69 LEU A C 1
ATOM 527 O O . LEU A 1 69 ? -11.207 6.792 6.080 1.00 94.00 69 LEU A O 1
ATOM 531 N N . PHE A 1 70 ? -11.649 7.066 3.885 1.00 93.81 70 PHE A N 1
ATOM 532 C CA . PHE A 1 70 ? -12.441 8.294 4.046 1.00 93.81 70 PHE A CA 1
ATOM 533 C C . PHE A 1 70 ? -13.956 8.097 4.027 1.00 93.81 70 PHE A C 1
ATOM 535 O O . PHE A 1 70 ? -14.667 8.836 4.700 1.00 93.81 70 PHE A O 1
ATOM 542 N N . ALA A 1 71 ? -14.459 7.136 3.256 1.00 86.62 71 ALA A N 1
ATOM 543 C CA . ALA A 1 71 ? -15.893 6.976 3.010 1.00 86.62 71 ALA A CA 1
ATOM 544 C C . ALA A 1 71 ? -16.415 5.597 3.414 1.00 86.62 71 ALA A C 1
ATOM 546 O O . ALA A 1 71 ? -17.576 5.456 3.781 1.00 86.62 71 ALA A O 1
ATOM 547 N N . GLY A 1 72 ? -15.569 4.572 3.336 1.00 77.81 72 GLY A N 1
ATOM 548 C CA . GLY A 1 72 ? -16.014 3.194 3.472 1.00 77.81 72 GLY A CA 1
ATOM 549 C C . GLY A 1 72 ? -16.024 2.646 4.893 1.00 77.81 72 GLY A C 1
ATOM 550 O O . GLY A 1 72 ? -16.343 1.473 5.017 1.00 77.81 72 GLY A O 1
ATOM 551 N N . ARG A 1 73 ? -15.637 3.389 5.942 1.00 77.38 73 ARG A N 1
ATOM 552 C CA . ARG A 1 73 ? -15.521 2.847 7.313 1.00 77.38 73 ARG A CA 1
ATOM 553 C C . ARG A 1 73 ? -16.901 2.674 7.953 1.00 77.38 73 ARG A C 1
ATOM 555 O O . ARG A 1 73 ? -17.520 3.650 8.356 1.00 77.38 73 ARG A O 1
ATOM 562 N N . GLU A 1 74 ? -17.365 1.433 8.075 1.00 69.50 74 GLU A N 1
ATOM 563 C CA . GLU A 1 74 ? -18.490 1.103 8.961 1.00 69.50 74 GLU A CA 1
ATOM 564 C C . GLU A 1 74 ? -18.038 1.216 10.426 1.00 69.50 74 GLU A C 1
ATOM 566 O O . GLU A 1 74 ? -16.889 0.889 10.742 1.00 69.50 74 GLU A O 1
ATOM 571 N N . GLU A 1 75 ? -18.919 1.688 11.318 1.00 64.56 75 GLU A N 1
ATOM 572 C CA . GLU A 1 75 ? -18.608 1.760 12.748 1.00 64.56 75 GLU A CA 1
ATOM 573 C C . GLU A 1 75 ? -18.179 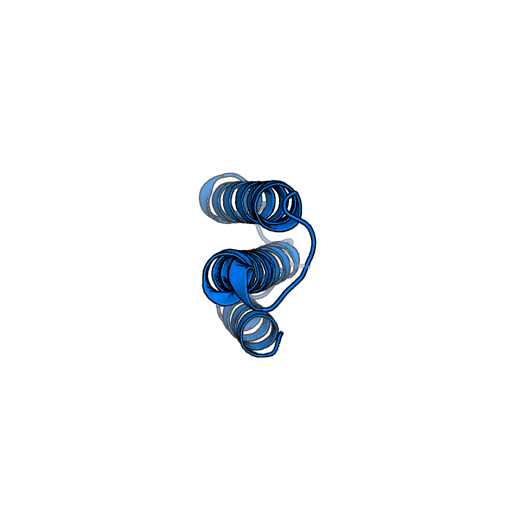0.381 13.276 1.00 64.56 75 GLU A C 1
ATOM 575 O O . GLU A 1 75 ? -18.786 -0.639 12.927 1.00 64.56 75 GLU A O 1
ATOM 580 N N . PRO A 1 76 ? -17.133 0.314 14.119 1.00 60.06 76 PRO A N 1
ATOM 581 C CA . PRO A 1 76 ? -16.669 -0.953 14.656 1.00 60.06 76 PRO A CA 1
ATOM 582 C C . PRO A 1 76 ? -17.802 -1.618 15.443 1.00 60.06 76 PRO A C 1
ATOM 584 O O . PRO A 1 76 ? -18.282 -1.063 16.434 1.00 60.06 76 PRO A O 1
ATOM 587 N N . ARG A 1 77 ? -18.213 -2.825 15.024 1.00 59.72 77 ARG A N 1
ATOM 588 C CA . ARG A 1 77 ? -19.125 -3.667 15.810 1.00 59.72 77 ARG A CA 1
ATOM 589 C C . ARG A 1 77 ? -18.450 -3.986 17.142 1.00 59.72 77 ARG A C 1
ATOM 591 O O . ARG A 1 77 ? -17.589 -4.861 17.212 1.00 59.72 77 ARG A O 1
ATOM 598 N N . ARG A 1 78 ? -18.825 -3.243 18.184 1.00 55.75 78 ARG A N 1
ATOM 599 C CA . ARG A 1 78 ? -18.538 -3.595 19.574 1.00 55.75 78 ARG A CA 1
ATOM 600 C C . ARG A 1 78 ? -19.409 -4.804 19.911 1.00 55.75 78 ARG A C 1
ATOM 602 O O . ARG A 1 78 ? -20.618 -4.649 20.059 1.00 55.75 78 ARG A O 1
ATOM 609 N N . TYR A 1 79 ? -18.802 -5.986 19.927 1.00 55.84 79 TYR A N 1
ATOM 610 C CA . TYR A 1 79 ? -19.374 -7.158 20.589 1.00 55.84 79 TYR A CA 1
ATOM 611 C C . TYR A 1 79 ? -19.105 -7.071 22.090 1.00 55.84 79 TYR A C 1
ATOM 613 O O . TYR A 1 79 ? -18.016 -6.562 22.451 1.00 55.84 79 TYR A O 1
#

Solvent-accessible surface area (backbone atoms only — not comparable to full-atom values): 4271 Å² total; per-residue (Å²): 102,70,67,13,53,51,45,17,52,53,36,36,68,75,42,67,94,38,64,64,58,9,49,31,46,7,48,18,51,29,34,42,54,52,25,52,47,45,61,74,44,50,88,81,53,85,58,92,61,48,47,60,56,38,40,51,53,16,50,52,34,43,52,52,29,53,42,38,72,77,73,58,69,71,80,80,83,83,124

Sequence (79 aa):
FQIGIGTALVFALIWQGDAVLAALGGGATAATLHWVVHIWDEEFGGREADPYLLGLIALILVLVFVWRLFAGREEPRRY

Foldseek 3Di:
DVQLVVQLVVVCVVDPQCSVLSNLRSQLVVLVVVLVVCVVCVVVDDDPCSNVVSVVVSVVSVVVSVCCVPPVDDDRPDD

Nearest PDB structures (foldseek):
  2lff-assembly1_A  TM=4.362E-01  e=8.876E+00  Escherichia coli